Protein AF-A0A936VT73-F1 (afdb_monomer_lite)

Structure (mmCIF, N/CA/C/O backbone):
data_AF-A0A936VT73-F1
#
_entry.id   AF-A0A936VT73-F1
#
loop_
_atom_site.group_PDB
_atom_site.id
_atom_site.type_symbol
_atom_site.label_atom_id
_atom_site.label_alt_id
_atom_site.label_comp_id
_atom_site.label_asym_id
_atom_site.label_entity_id
_atom_site.label_seq_id
_atom_site.pdbx_PDB_ins_code
_atom_site.Cartn_x
_atom_site.Cartn_y
_atom_site.Cartn_z
_atom_site.occupancy
_atom_site.B_iso_or_equiv
_atom_site.auth_seq_id
_atom_site.auth_comp_id
_atom_site.auth_asym_id
_atom_site.auth_atom_id
_atom_site.pdbx_PDB_model_num
ATOM 1 N N . MET A 1 1 ? 10.763 -14.607 -20.721 1.00 57.72 1 MET A N 1
ATOM 2 C CA . MET A 1 1 ? 12.230 -14.726 -20.577 1.00 57.72 1 MET A CA 1
ATOM 3 C C . MET A 1 1 ? 12.830 -13.352 -20.806 1.00 57.72 1 MET A C 1
ATOM 5 O O . MET A 1 1 ? 12.256 -12.619 -21.602 1.00 57.72 1 MET A O 1
ATOM 9 N N . PHE A 1 2 ? 13.929 -13.001 -20.139 1.00 61.59 2 PHE A N 1
ATOM 10 C CA . PHE A 1 2 ? 14.622 -11.723 -20.355 1.00 61.59 2 PHE A CA 1
ATOM 11 C C . PHE A 1 2 ? 16.073 -11.959 -20.780 1.00 61.59 2 PHE A C 1
ATOM 13 O O . PHE A 1 2 ? 16.685 -12.964 -20.411 1.00 61.59 2 PHE A O 1
ATOM 20 N N . LYS A 1 3 ? 16.598 -11.035 -21.589 1.00 67.88 3 LYS A N 1
ATOM 21 C CA . LYS A 1 3 ? 17.998 -10.988 -22.020 1.00 67.88 3 LYS A CA 1
ATOM 22 C C . LYS A 1 3 ? 18.698 -9.927 -21.168 1.00 67.88 3 LYS A C 1
ATOM 24 O O . LYS A 1 3 ? 18.240 -8.788 -21.130 1.00 67.88 3 LYS A O 1
ATOM 29 N N . LYS A 1 4 ? 19.764 -10.296 -20.454 1.00 63.22 4 LYS A N 1
ATOM 30 C CA . LYS A 1 4 ? 20.600 -9.325 -19.728 1.00 63.22 4 LYS A CA 1
ATOM 31 C C . LYS A 1 4 ? 21.400 -8.510 -20.749 1.00 63.22 4 LYS A C 1
ATOM 33 O O . LYS A 1 4 ? 21.842 -9.076 -21.750 1.00 63.22 4 LYS A O 1
ATOM 38 N N . GLU A 1 5 ? 21.602 -7.213 -20.512 1.00 53.78 5 GLU A N 1
ATOM 39 C CA . GLU A 1 5 ? 22.466 -6.406 -21.384 1.00 53.78 5 GLU A CA 1
ATOM 40 C C . GLU A 1 5 ? 23.860 -7.046 -21.490 1.00 53.78 5 GLU A C 1
ATOM 42 O O . GLU A 1 5 ? 24.501 -7.347 -20.483 1.00 53.78 5 GLU A O 1
ATOM 47 N N . GLY A 1 6 ? 24.285 -7.323 -22.728 1.00 67.25 6 GLY A N 1
ATOM 48 C CA . GLY A 1 6 ? 25.561 -7.974 -23.047 1.00 67.25 6 GLY A CA 1
ATOM 49 C C . GLY A 1 6 ? 25.580 -9.511 -23.026 1.00 67.25 6 GLY A C 1
ATOM 50 O O . GLY A 1 6 ? 26.625 -10.085 -23.314 1.00 67.25 6 GLY A O 1
ATOM 51 N N . GLY A 1 7 ? 24.475 -10.200 -22.710 1.00 67.88 7 GLY A N 1
ATOM 52 C CA . GLY A 1 7 ? 24.422 -11.672 -22.698 1.00 67.88 7 GLY A CA 1
ATOM 53 C C . GLY A 1 7 ? 23.554 -12.240 -23.816 1.00 67.88 7 GLY A C 1
ATOM 54 O O . GLY A 1 7 ? 22.422 -11.809 -23.954 1.00 67.88 7 GLY A O 1
ATOM 55 N N . ASP A 1 8 ? 24.028 -13.227 -24.583 1.00 67.19 8 ASP A N 1
ATOM 56 C CA . ASP A 1 8 ? 23.325 -13.762 -25.769 1.00 67.19 8 ASP A CA 1
ATOM 57 C C . ASP A 1 8 ? 22.230 -14.806 -25.507 1.00 67.19 8 ASP A C 1
ATOM 59 O O . ASP A 1 8 ? 21.617 -15.315 -26.445 1.00 67.19 8 ASP A O 1
ATOM 63 N N . GLN A 1 9 ? 21.930 -15.098 -24.242 1.00 71.06 9 GLN A N 1
ATOM 64 C CA . GLN A 1 9 ? 20.944 -16.109 -23.866 1.00 71.06 9 GLN A CA 1
ATOM 65 C C . GLN A 1 9 ? 19.747 -15.505 -23.130 1.00 71.06 9 GLN A C 1
ATOM 67 O O . GLN A 1 9 ? 19.869 -14.600 -22.304 1.00 71.06 9 GLN A O 1
ATOM 72 N N . TYR A 1 10 ? 18.567 -16.034 -23.449 1.00 75.38 10 TYR A N 1
ATOM 73 C CA . TYR A 1 10 ? 17.331 -15.736 -22.741 1.00 75.38 10 TYR A CA 1
ATOM 74 C C . TYR A 1 10 ? 17.271 -16.572 -21.469 1.00 75.38 10 TYR A C 1
ATOM 76 O O . TYR A 1 10 ? 17.308 -17.800 -21.527 1.00 75.38 10 TYR A O 1
ATOM 84 N N . HIS A 1 11 ? 17.127 -15.910 -20.326 1.00 69.62 11 HIS A N 1
ATOM 85 C CA . HIS A 1 11 ? 16.967 -16.594 -19.051 1.00 69.62 11 HIS A CA 1
ATOM 86 C C . HIS A 1 11 ? 15.487 -16.623 -18.636 1.00 69.62 11 HIS A C 1
ATOM 88 O O . HIS A 1 11 ? 14.737 -15.662 -18.887 1.00 69.62 11 HIS A O 1
ATOM 94 N N . PRO A 1 12 ? 15.017 -17.721 -18.012 1.00 66.50 12 PRO A N 1
ATOM 95 C CA . PRO A 1 12 ? 13.717 -17.738 -17.355 1.00 66.50 12 PRO A CA 1
ATOM 96 C C . PRO A 1 12 ? 13.625 -16.612 -16.321 1.00 66.50 12 PRO A C 1
ATOM 98 O O . PRO A 1 12 ? 14.601 -16.315 -15.639 1.00 66.50 12 PRO A O 1
ATOM 101 N N . LEU A 1 13 ? 12.443 -16.003 -16.185 1.00 61.62 13 LEU A N 1
ATOM 102 C CA . LEU A 1 13 ? 12.218 -14.902 -15.234 1.00 61.62 13 LEU A CA 1
ATOM 103 C C . LEU A 1 13 ? 12.640 -15.273 -13.807 1.00 61.62 13 LEU A C 1
ATOM 105 O O . LEU A 1 13 ? 13.193 -14.441 -13.102 1.00 61.62 13 LEU A O 1
ATOM 109 N N . ALA A 1 14 ? 12.463 -16.543 -13.437 1.00 59.41 14 ALA A N 1
ATOM 110 C CA . ALA A 1 14 ? 12.848 -17.095 -12.144 1.00 59.41 14 ALA A CA 1
ATOM 111 C C . ALA A 1 14 ? 14.338 -16.917 -11.789 1.00 59.41 14 ALA A C 1
ATOM 113 O O . ALA A 1 14 ? 14.684 -17.008 -10.619 1.00 59.41 14 ALA A O 1
ATOM 114 N N . TYR A 1 15 ? 15.215 -16.657 -12.766 1.00 56.44 15 TYR A N 1
ATOM 115 C CA . TYR A 1 15 ? 16.635 -16.362 -12.526 1.00 56.44 15 TYR A CA 1
ATOM 116 C C . TYR A 1 15 ? 16.909 -14.892 -12.176 1.00 56.44 15 TYR A C 1
ATOM 118 O O . TYR A 1 15 ? 18.046 -14.532 -11.874 1.00 56.44 15 TYR A O 1
ATOM 126 N N . HIS A 1 16 ? 15.892 -14.037 -12.227 1.00 63.22 16 HIS A N 1
ATOM 127 C CA . HIS A 1 16 ? 15.960 -12.659 -11.762 1.00 63.22 16 HIS A CA 1
ATOM 128 C C . HIS A 1 16 ? 15.501 -12.576 -10.303 1.00 63.22 16 HIS A C 1
ATOM 130 O O . HIS A 1 16 ? 14.729 -13.419 -9.849 1.00 63.22 16 HIS A O 1
ATOM 136 N N . GLY A 1 17 ? 15.984 -11.565 -9.572 1.00 69.69 17 GLY A N 1
ATOM 137 C CA . GLY A 1 17 ? 15.682 -11.395 -8.148 1.00 69.69 17 GLY A CA 1
ATOM 138 C C . GLY A 1 17 ? 14.178 -11.356 -7.850 1.00 69.69 17 GLY A C 1
ATOM 139 O O . GLY A 1 17 ? 13.377 -10.948 -8.696 1.00 69.69 17 GLY A O 1
ATOM 140 N N . ASP A 1 18 ? 13.801 -11.759 -6.634 1.00 72.50 18 ASP A N 1
ATOM 141 C CA . ASP A 1 18 ? 12.403 -11.928 -6.206 1.00 72.50 18 ASP A CA 1
ATOM 142 C C . ASP A 1 18 ? 11.525 -10.697 -6.459 1.00 72.50 18 ASP A C 1
ATOM 144 O O . ASP A 1 18 ? 10.370 -10.840 -6.867 1.00 72.50 18 ASP A O 1
ATOM 148 N N . ALA A 1 19 ? 12.093 -9.494 -6.339 1.00 72.44 19 ALA A N 1
ATOM 149 C CA . ALA A 1 19 ? 11.403 -8.245 -6.639 1.00 72.44 19 ALA A CA 1
ATOM 150 C C . ALA A 1 19 ? 10.871 -8.169 -8.080 1.00 72.44 19 ALA A C 1
ATOM 152 O O . ALA A 1 19 ? 9.719 -7.796 -8.307 1.00 72.44 19 ALA A O 1
ATOM 153 N N . MET A 1 20 ? 11.679 -8.579 -9.060 1.00 77.38 20 MET A N 1
ATOM 154 C CA . MET A 1 20 ? 11.297 -8.533 -10.473 1.00 77.38 20 MET A CA 1
ATOM 155 C C . MET A 1 20 ? 10.206 -9.562 -10.780 1.00 77.38 20 MET A C 1
ATOM 157 O O . MET A 1 20 ? 9.243 -9.272 -11.490 1.00 77.38 20 MET A O 1
ATOM 161 N N . ASN A 1 21 ? 10.317 -10.758 -10.194 1.00 81.31 21 ASN A N 1
ATOM 162 C CA . ASN A 1 21 ? 9.285 -11.785 -10.308 1.00 81.31 21 ASN A CA 1
ATOM 163 C C . ASN A 1 21 ? 7.960 -11.323 -9.693 1.00 81.31 21 ASN A C 1
ATOM 165 O O . ASN A 1 21 ? 6.901 -11.597 -10.256 1.00 81.31 21 ASN A O 1
ATOM 169 N N . LYS A 1 22 ? 8.005 -10.617 -8.559 1.00 82.75 22 LYS A N 1
ATOM 170 C CA . LYS A 1 22 ? 6.818 -10.097 -7.874 1.00 82.75 22 LYS A CA 1
ATOM 171 C C . LYS A 1 22 ? 6.126 -8.993 -8.674 1.00 82.75 22 LYS A C 1
ATOM 173 O O . LYS A 1 22 ? 4.922 -9.093 -8.899 1.00 82.75 22 LYS A O 1
ATOM 178 N N . LEU A 1 23 ? 6.881 -8.023 -9.195 1.00 83.69 23 LEU A N 1
ATOM 179 C CA . LEU A 1 23 ? 6.343 -6.975 -10.070 1.00 83.69 23 LEU A CA 1
ATOM 180 C C . LEU A 1 23 ? 5.612 -7.582 -11.274 1.00 83.69 23 LEU A C 1
ATOM 182 O O . LEU A 1 23 ? 4.463 -7.246 -11.544 1.00 83.69 23 LEU A O 1
ATOM 186 N N . ILE A 1 24 ? 6.250 -8.526 -11.970 1.00 87.19 24 ILE A N 1
ATOM 187 C CA . ILE A 1 24 ? 5.666 -9.141 -13.168 1.00 87.19 24 ILE A CA 1
ATOM 188 C C . ILE A 1 24 ? 4.409 -9.939 -12.823 1.00 87.19 24 ILE A C 1
ATOM 190 O O . ILE A 1 24 ? 3.428 -9.876 -13.562 1.00 87.19 24 ILE A O 1
ATOM 194 N N . LYS A 1 25 ? 4.402 -10.654 -11.691 1.00 88.38 25 LYS A N 1
ATOM 195 C CA . LYS A 1 25 ? 3.199 -11.340 -11.202 1.00 88.38 25 LYS A CA 1
ATOM 196 C C . LYS A 1 25 ? 2.048 -10.361 -10.985 1.00 88.38 25 LYS A C 1
ATOM 198 O O . LYS A 1 25 ? 0.947 -10.647 -11.442 1.00 88.38 25 LYS A O 1
ATOM 203 N N . TYR A 1 26 ? 2.290 -9.218 -10.341 1.00 91.44 26 TYR A N 1
ATOM 204 C CA . TYR A 1 26 ? 1.246 -8.217 -10.115 1.00 91.44 26 TYR A CA 1
ATOM 205 C C . TYR A 1 26 ? 0.749 -7.583 -11.406 1.00 91.44 26 TYR A C 1
ATOM 207 O O . TYR A 1 26 ? -0.460 -7.495 -11.596 1.00 91.44 26 TYR A O 1
ATOM 215 N N . VAL A 1 27 ? 1.648 -7.236 -12.328 1.00 91.69 27 VAL A N 1
ATOM 216 C CA . VAL A 1 27 ? 1.260 -6.731 -13.650 1.00 91.69 27 VAL A CA 1
ATOM 217 C C . VAL A 1 27 ? 0.358 -7.746 -14.352 1.00 91.69 27 VAL A C 1
ATOM 219 O O . VAL A 1 27 ? -0.756 -7.410 -14.737 1.00 91.69 27 VAL A O 1
ATOM 222 N N . LEU A 1 28 ? 0.778 -9.010 -14.455 1.00 92.44 28 LEU A N 1
ATOM 223 C CA . LEU A 1 28 ? -0.029 -10.057 -15.091 1.00 92.44 28 LEU A CA 1
ATOM 224 C C . LEU A 1 28 ? -1.381 -10.266 -14.399 1.00 92.44 28 LEU A C 1
ATOM 226 O O . LEU A 1 28 ? -2.383 -10.490 -15.074 1.00 92.44 28 LEU A O 1
ATOM 230 N N . LEU A 1 29 ? -1.417 -10.184 -13.070 1.00 92.88 29 LEU A N 1
ATOM 231 C CA . LEU A 1 29 ? -2.642 -10.322 -12.294 1.00 92.88 29 LEU A CA 1
ATOM 232 C C . LEU A 1 29 ? -3.624 -9.186 -12.605 1.00 92.88 29 LEU A C 1
ATOM 234 O O . LEU A 1 29 ? -4.760 -9.465 -12.975 1.00 92.88 29 LEU A O 1
ATOM 238 N N . ILE A 1 30 ? -3.163 -7.933 -12.565 1.00 94.19 30 ILE A N 1
ATOM 239 C CA . ILE A 1 30 ? -3.981 -6.752 -12.883 1.00 94.19 30 ILE A CA 1
ATOM 240 C C . ILE A 1 30 ? -4.447 -6.788 -14.347 1.00 94.19 30 ILE A C 1
ATOM 242 O O . ILE A 1 30 ? -5.596 -6.470 -14.643 1.00 94.19 30 ILE A O 1
ATOM 246 N N . PHE A 1 31 ? -3.601 -7.241 -15.278 1.00 93.19 31 PHE A N 1
ATOM 247 C CA . PHE A 1 31 ? -3.984 -7.387 -16.687 1.00 93.19 31 PHE A CA 1
ATOM 248 C C . PHE A 1 31 ? -5.057 -8.456 -16.926 1.00 93.19 31 PHE A C 1
ATOM 250 O O . PHE A 1 31 ? -5.824 -8.333 -17.885 1.00 93.19 31 PHE A O 1
ATOM 257 N N . ASN A 1 32 ? -5.114 -9.483 -16.081 1.00 93.25 32 ASN A N 1
ATOM 258 C CA . ASN A 1 32 ? -6.122 -10.539 -16.152 1.00 93.25 32 ASN A CA 1
ATOM 259 C C . ASN A 1 32 ? -7.414 -10.187 -15.402 1.00 93.25 32 ASN A C 1
ATOM 261 O O . ASN A 1 32 ? -8.426 -10.862 -15.590 1.00 93.25 32 ASN A O 1
ATOM 265 N N . CYS A 1 33 ? -7.405 -9.143 -14.573 1.00 94.06 33 CYS A N 1
ATOM 266 C CA . CYS A 1 33 ? -8.604 -8.646 -13.919 1.00 94.06 33 CYS A CA 1
ATOM 267 C C . CYS A 1 33 ? -9.579 -8.032 -14.936 1.00 94.06 33 CYS A C 1
ATOM 269 O O . CYS A 1 33 ? -9.192 -7.323 -15.874 1.00 94.06 33 CYS A O 1
ATOM 271 N N . GLN A 1 34 ? -10.864 -8.307 -14.717 1.00 93.81 34 GLN A N 1
ATOM 272 C CA . GLN A 1 34 ? -11.956 -7.607 -15.384 1.00 93.81 34 GLN A CA 1
ATOM 273 C C . GLN A 1 34 ? -12.097 -6.190 -14.814 1.00 93.81 34 GLN A C 1
ATOM 275 O O . GLN A 1 34 ? -11.685 -5.918 -13.686 1.00 93.81 34 GLN A O 1
ATOM 280 N N . GLU A 1 35 ? -12.693 -5.301 -15.599 1.00 94.62 35 GLU A N 1
ATOM 281 C CA . GLU A 1 35 ? -13.066 -3.959 -15.152 1.00 94.62 35 GLU A CA 1
ATOM 282 C C . GLU A 1 35 ? -13.961 -4.041 -13.903 1.00 94.62 35 GLU A C 1
ATOM 284 O O . GLU A 1 35 ? -14.885 -4.855 -13.853 1.00 94.62 35 GLU A O 1
ATOM 289 N N . GLY A 1 36 ? -13.666 -3.243 -12.875 1.00 93.69 36 GLY A N 1
ATOM 290 C CA . GLY A 1 36 ? -14.379 -3.264 -11.595 1.00 93.69 36 GLY A CA 1
ATOM 291 C C . GLY A 1 36 ? -13.984 -4.406 -10.649 1.00 93.69 36 GLY A C 1
ATOM 292 O O . GLY A 1 36 ? -14.596 -4.554 -9.591 1.00 93.69 36 GLY A O 1
ATOM 293 N N . ALA A 1 37 ? -12.982 -5.222 -10.991 1.00 96.12 37 ALA A N 1
ATOM 294 C CA . ALA A 1 37 ? -12.491 -6.263 -10.093 1.00 96.12 37 ALA A CA 1
ATOM 295 C C . ALA A 1 37 ? -11.815 -5.678 -8.840 1.00 96.12 37 ALA A C 1
ATOM 297 O O . ALA A 1 37 ? -11.204 -4.607 -8.876 1.00 96.12 37 ALA A O 1
ATOM 298 N N . ILE A 1 38 ? -11.878 -6.446 -7.749 1.00 96.19 38 ILE A N 1
ATOM 299 C CA . ILE A 1 38 ? -11.170 -6.163 -6.499 1.00 96.19 38 ILE A CA 1
ATOM 300 C C . ILE A 1 38 ? -9.955 -7.082 -6.398 1.00 96.19 38 ILE A C 1
ATOM 302 O O . ILE A 1 38 ? -10.078 -8.305 -6.484 1.00 96.19 38 ILE A O 1
ATOM 306 N N . LEU A 1 39 ? -8.789 -6.486 -6.178 1.00 95.75 39 LEU A N 1
ATOM 307 C CA . LEU A 1 39 ? -7.525 -7.176 -5.984 1.00 95.75 39 LEU A CA 1
ATOM 308 C C . LEU A 1 39 ? -7.073 -7.053 -4.523 1.00 95.75 39 LEU A C 1
ATOM 310 O O . LEU A 1 39 ? -6.978 -5.952 -3.996 1.00 95.75 39 LEU A O 1
ATOM 314 N N . LEU A 1 40 ? -6.772 -8.176 -3.871 1.00 95.62 40 LEU A N 1
ATOM 315 C CA . LEU A 1 40 ? -6.282 -8.210 -2.489 1.00 95.62 40 LEU A CA 1
ATOM 316 C C . LEU A 1 40 ? -4.827 -8.684 -2.483 1.00 95.62 40 LEU A C 1
ATOM 318 O O . LEU A 1 40 ? -4.537 -9.789 -2.944 1.00 95.62 40 LEU A O 1
ATOM 322 N N . LEU A 1 41 ? -3.921 -7.846 -1.985 1.00 93.69 41 LEU A N 1
ATOM 323 C CA . LEU A 1 41 ? -2.480 -8.083 -1.977 1.00 93.69 41 LEU A CA 1
ATOM 324 C C . LEU A 1 41 ? -1.974 -8.111 -0.537 1.00 93.69 41 LEU A C 1
ATOM 326 O O . LEU A 1 41 ? -1.970 -7.089 0.143 1.00 93.69 41 LEU A O 1
ATOM 330 N N . ASP A 1 42 ? -1.546 -9.281 -0.076 1.00 94.25 42 ASP A N 1
ATOM 331 C CA . ASP A 1 42 ? -0.968 -9.423 1.259 1.00 94.25 42 ASP A CA 1
ATOM 332 C C . ASP A 1 42 ? 0.546 -9.176 1.225 1.00 94.25 42 ASP A C 1
ATOM 334 O O . ASP A 1 42 ? 1.220 -9.630 0.294 1.00 94.25 42 ASP A O 1
ATOM 338 N N . GLU A 1 43 ? 1.062 -8.439 2.212 1.00 93.25 43 GLU A N 1
ATOM 339 C CA . GLU A 1 43 ? 2.467 -8.022 2.328 1.00 93.25 43 GLU A CA 1
ATOM 340 C C . GLU A 1 43 ? 3.046 -7.575 0.981 1.00 93.25 43 GLU A C 1
ATOM 342 O O . GLU A 1 43 ? 3.973 -8.178 0.408 1.00 93.25 43 GLU A O 1
ATOM 347 N N . ILE A 1 44 ? 2.430 -6.542 0.409 1.00 93.75 44 ILE A N 1
ATOM 348 C CA . ILE A 1 44 ? 2.682 -6.138 -0.973 1.00 93.75 44 ILE A CA 1
ATOM 349 C C . ILE A 1 44 ? 4.167 -5.828 -1.232 1.00 93.75 44 ILE A C 1
ATOM 351 O O . ILE A 1 44 ? 4.678 -6.121 -2.315 1.00 93.75 44 ILE A O 1
ATOM 355 N N . GLU A 1 45 ? 4.878 -5.352 -0.214 1.00 92.19 45 GLU A N 1
ATOM 356 C CA . GLU A 1 45 ? 6.283 -4.963 -0.214 1.00 92.19 45 GLU A CA 1
ATOM 357 C C . GLU A 1 45 ? 7.265 -6.127 -0.051 1.00 92.19 45 GLU A C 1
ATOM 359 O O . GLU A 1 45 ? 8.455 -5.965 -0.315 1.00 92.19 45 GLU A O 1
ATOM 364 N N . ASN A 1 46 ? 6.806 -7.304 0.390 1.00 89.31 46 ASN A N 1
ATOM 365 C CA . ASN A 1 46 ? 7.699 -8.407 0.755 1.00 89.31 46 ASN A CA 1
ATOM 366 C C . ASN A 1 46 ? 8.623 -8.802 -0.420 1.00 89.31 46 ASN A C 1
ATOM 368 O O . ASN A 1 46 ? 8.154 -9.023 -1.540 1.00 89.31 46 ASN A O 1
ATOM 372 N N . GLY A 1 47 ? 9.934 -8.856 -0.180 1.00 85.00 47 GLY A N 1
ATOM 373 C CA . GLY A 1 47 ? 10.958 -9.115 -1.200 1.00 85.00 47 GLY A CA 1
ATOM 374 C C . GLY A 1 47 ? 11.346 -7.911 -2.072 1.00 85.00 47 GLY A C 1
ATOM 375 O O . GLY A 1 47 ? 12.193 -8.064 -2.953 1.00 85.00 47 GLY A O 1
ATOM 376 N N . LEU A 1 48 ? 10.773 -6.722 -1.843 1.00 88.38 48 LEU A N 1
ATOM 377 C CA . LEU A 1 48 ? 11.162 -5.473 -2.506 1.00 88.38 48 LEU A CA 1
ATOM 378 C C . LEU A 1 48 ? 12.128 -4.680 -1.623 1.00 88.38 48 LEU A C 1
ATOM 380 O O . LEU A 1 48 ? 11.830 -4.375 -0.468 1.00 88.38 48 LEU A O 1
ATOM 384 N N . HIS A 1 49 ? 13.275 -4.294 -2.180 1.00 88.81 49 HIS A N 1
ATOM 385 C CA . HIS A 1 49 ? 14.185 -3.370 -1.505 1.00 88.81 49 HIS A CA 1
ATOM 386 C C . HIS A 1 49 ? 13.550 -1.971 -1.419 1.00 88.81 49 HIS A C 1
ATOM 388 O O . HIS A 1 49 ? 12.921 -1.527 -2.376 1.00 88.81 49 HIS A O 1
ATOM 394 N N . TYR A 1 50 ? 13.732 -1.256 -0.305 1.00 87.94 50 TYR A N 1
ATOM 395 C CA . TYR A 1 50 ? 13.048 0.026 -0.051 1.00 87.94 50 TYR A CA 1
ATOM 396 C C . TYR A 1 50 ? 13.257 1.076 -1.152 1.00 87.94 50 TYR A C 1
ATOM 398 O O . TYR A 1 50 ? 12.368 1.868 -1.438 1.00 87.94 50 TYR A O 1
ATOM 406 N N . THR A 1 51 ? 14.405 1.035 -1.832 1.00 89.69 51 THR A N 1
ATOM 407 C CA . THR A 1 51 ? 14.755 1.970 -2.914 1.00 89.69 51 THR A CA 1
ATOM 408 C C . THR A 1 51 ? 13.817 1.912 -4.117 1.00 89.69 51 THR A C 1
ATOM 410 O O . THR A 1 51 ? 13.860 2.822 -4.932 1.00 89.69 51 THR A O 1
ATOM 413 N N . ILE A 1 52 ? 13.025 0.845 -4.270 1.00 90.19 52 ILE A N 1
ATOM 414 C CA . ILE A 1 52 ? 12.070 0.700 -5.379 1.00 90.19 52 ILE A CA 1
ATOM 415 C C . ILE A 1 52 ? 10.615 0.901 -4.949 1.00 90.19 52 ILE A C 1
ATOM 417 O O . ILE A 1 52 ? 9.726 0.772 -5.783 1.00 90.19 52 ILE A O 1
ATOM 421 N N . HIS A 1 53 ? 10.343 1.156 -3.663 1.00 94.12 53 HIS A N 1
ATOM 422 C CA . HIS A 1 53 ? 8.971 1.198 -3.142 1.00 94.12 53 HIS A CA 1
ATOM 423 C C . HIS A 1 53 ? 8.134 2.291 -3.810 1.00 94.12 53 HIS A C 1
ATOM 425 O O . HIS A 1 53 ? 7.035 1.992 -4.260 1.00 94.12 53 HIS A O 1
ATOM 431 N N . GLU A 1 54 ? 8.655 3.511 -3.945 1.00 95.81 54 GLU A N 1
ATOM 432 C CA . GLU A 1 54 ? 7.922 4.633 -4.557 1.00 95.81 54 GLU A CA 1
ATOM 433 C C . GLU A 1 54 ? 7.567 4.353 -6.027 1.00 95.81 54 GLU A C 1
ATOM 435 O O . GLU A 1 54 ? 6.397 4.407 -6.410 1.00 95.81 54 GLU A O 1
ATOM 440 N N . GLU A 1 55 ? 8.553 3.945 -6.835 1.00 92.94 55 GLU A N 1
ATOM 441 C CA . GLU A 1 55 ? 8.341 3.582 -8.245 1.00 92.94 55 GLU A CA 1
ATOM 442 C C . GLU A 1 55 ? 7.345 2.422 -8.385 1.00 92.94 55 GLU A C 1
ATOM 444 O O . GLU A 1 55 ? 6.467 2.436 -9.254 1.00 92.94 55 GLU A O 1
ATOM 449 N N . PHE A 1 56 ? 7.453 1.423 -7.506 1.00 93.44 56 PHE A N 1
ATOM 450 C CA . PHE A 1 56 ? 6.553 0.280 -7.464 1.00 93.44 56 PHE A CA 1
ATOM 451 C C . PHE A 1 56 ? 5.111 0.704 -7.158 1.00 93.44 56 PHE A C 1
ATOM 453 O O . PHE A 1 56 ? 4.198 0.344 -7.902 1.00 93.44 56 PHE A O 1
ATOM 460 N N . ILE A 1 57 ? 4.903 1.482 -6.092 1.00 95.62 57 ILE A N 1
ATOM 461 C CA . ILE A 1 57 ? 3.585 1.953 -5.652 1.00 95.62 57 ILE A CA 1
ATOM 462 C C . ILE A 1 57 ? 2.924 2.758 -6.768 1.00 95.62 57 ILE A C 1
ATOM 464 O O . ILE A 1 57 ? 1.805 2.436 -7.174 1.00 95.62 57 ILE A O 1
ATOM 468 N N . TYR A 1 58 ? 3.633 3.750 -7.312 1.00 95.88 58 TYR A N 1
ATOM 469 C CA . TYR A 1 58 ? 3.110 4.594 -8.382 1.00 95.88 58 TYR A CA 1
ATOM 470 C C . TYR A 1 58 ? 2.733 3.775 -9.625 1.00 95.88 58 TYR A C 1
ATOM 472 O O . TYR A 1 58 ? 1.641 3.935 -10.176 1.00 95.88 58 TYR A O 1
ATOM 480 N N . SER A 1 59 ? 3.588 2.827 -10.025 1.00 93.69 59 SER A N 1
ATOM 481 C CA . SER A 1 59 ? 3.330 1.951 -11.174 1.00 93.69 59 SER A CA 1
ATOM 482 C C . SER A 1 59 ? 2.088 1.079 -10.981 1.00 93.69 59 SER A C 1
ATOM 484 O O . SER A 1 59 ? 1.285 0.937 -11.907 1.00 93.69 59 SER A O 1
ATOM 486 N N . ILE A 1 60 ? 1.903 0.508 -9.787 1.00 94.94 60 ILE A N 1
ATOM 487 C CA . ILE A 1 60 ? 0.734 -0.320 -9.468 1.00 94.94 60 ILE A CA 1
ATOM 488 C C . ILE A 1 60 ? -0.543 0.523 -9.427 1.00 94.94 60 ILE A C 1
ATOM 490 O O . ILE A 1 60 ? -1.528 0.130 -10.049 1.00 94.94 60 ILE A O 1
ATOM 494 N N . ILE A 1 61 ? -0.532 1.690 -8.769 1.00 95.69 61 ILE A N 1
ATOM 495 C CA . ILE A 1 61 ? -1.697 2.590 -8.717 1.00 95.69 61 ILE A CA 1
ATOM 496 C C . ILE A 1 61 ? -2.113 3.001 -10.129 1.00 95.69 61 ILE A C 1
ATOM 498 O O . ILE A 1 61 ? -3.289 2.902 -10.485 1.00 95.69 61 ILE A O 1
ATOM 502 N N . LYS A 1 62 ? -1.150 3.420 -10.956 1.00 95.06 62 LYS A N 1
ATOM 503 C CA . LYS A 1 62 ? -1.409 3.822 -12.338 1.00 95.06 62 LYS A CA 1
ATOM 504 C C . LYS A 1 62 ? -2.030 2.686 -13.147 1.00 95.06 62 LYS A C 1
ATOM 506 O O . LYS A 1 62 ? -3.062 2.891 -13.782 1.00 95.06 62 LYS A O 1
ATOM 511 N N . LEU A 1 63 ? -1.447 1.490 -13.084 1.00 94.88 63 LEU A N 1
ATOM 512 C CA . LEU A 1 63 ? -1.949 0.338 -13.828 1.00 94.88 63 LEU A CA 1
ATOM 513 C C . LEU A 1 63 ? -3.356 -0.076 -13.367 1.00 94.88 63 LEU A C 1
ATOM 515 O O . LEU A 1 63 ? -4.219 -0.363 -14.195 1.00 94.88 63 LEU A O 1
ATOM 519 N N . CYS A 1 64 ? -3.608 -0.078 -12.058 1.00 95.56 64 CYS A N 1
ATOM 520 C CA . CYS A 1 64 ? -4.930 -0.347 -11.497 1.00 95.56 64 CYS A CA 1
ATOM 521 C C . CYS A 1 64 ? -5.964 0.692 -11.955 1.00 95.56 64 CYS A C 1
ATOM 523 O O . CYS A 1 64 ? -7.054 0.310 -12.374 1.00 95.56 64 CYS A O 1
ATOM 525 N N . ASN A 1 65 ? -5.611 1.982 -11.972 1.00 94.44 65 ASN A N 1
ATOM 526 C CA . ASN A 1 65 ? -6.483 3.046 -12.475 1.00 94.44 65 ASN A CA 1
ATOM 527 C C . ASN A 1 65 ? -6.802 2.877 -13.969 1.00 94.44 65 ASN A C 1
ATOM 529 O O . ASN A 1 65 ? -7.965 2.967 -14.356 1.00 94.44 65 ASN A O 1
ATOM 533 N N . GLU A 1 66 ? -5.800 2.584 -14.804 1.00 94.75 66 GLU A N 1
ATOM 534 C CA . GLU A 1 66 ? -5.985 2.337 -16.245 1.00 94.75 66 GLU A CA 1
ATOM 535 C C . GLU A 1 66 ? -6.892 1.131 -16.520 1.00 94.75 66 GLU A C 1
ATOM 537 O O . GLU A 1 66 ? -7.648 1.115 -17.491 1.00 94.75 66 GLU A O 1
ATOM 542 N N . ARG A 1 67 ? -6.831 0.114 -15.656 1.00 95.88 67 ARG A N 1
ATOM 543 C CA . ARG A 1 67 ? -7.638 -1.108 -15.758 1.00 95.88 67 ARG A CA 1
ATOM 544 C C . ARG A 1 67 ? -8.952 -1.046 -14.980 1.00 95.88 67 ARG A C 1
ATOM 546 O O . ARG A 1 67 ? -9.709 -2.012 -15.038 1.00 95.88 67 ARG A O 1
ATOM 553 N N . GLN A 1 68 ? -9.218 0.065 -14.291 1.00 96.00 68 GLN A N 1
ATOM 554 C CA . GLN A 1 68 ? -10.350 0.252 -13.379 1.00 96.00 68 GLN A CA 1
ATOM 555 C C . GLN A 1 68 ? -10.481 -0.908 -12.377 1.00 96.00 68 GLN A C 1
ATOM 557 O O . GLN A 1 68 ? -11.554 -1.473 -12.172 1.00 96.00 68 GLN A O 1
ATOM 562 N N . VAL A 1 69 ? -9.353 -1.290 -11.784 1.00 97.00 69 VAL A N 1
ATOM 563 C CA . VAL A 1 69 ? -9.245 -2.313 -10.742 1.00 97.00 69 VAL A CA 1
ATOM 564 C C . VAL A 1 69 ? -9.030 -1.609 -9.411 1.00 97.00 69 VAL A C 1
ATOM 566 O O . VAL A 1 69 ? -8.119 -0.794 -9.278 1.00 97.00 69 VAL A O 1
ATOM 569 N N . GLN A 1 70 ? -9.836 -1.944 -8.406 1.00 96.38 70 GLN A N 1
ATOM 570 C CA . GLN A 1 70 ? -9.596 -1.489 -7.040 1.00 96.38 70 GLN A CA 1
ATOM 571 C C . GLN A 1 70 ? -8.665 -2.482 -6.355 1.00 96.38 70 GLN A C 1
ATOM 573 O O . GLN A 1 70 ? -8.955 -3.677 -6.334 1.00 96.38 70 GLN A O 1
ATOM 578 N N . PHE A 1 71 ? -7.565 -2.015 -5.769 1.00 95.81 71 PHE A N 1
ATOM 579 C CA . PHE A 1 71 ? -6.694 -2.881 -4.983 1.00 95.81 71 PHE A CA 1
ATOM 580 C C . PHE A 1 71 ? -6.717 -2.502 -3.501 1.00 95.81 71 PHE A C 1
ATOM 582 O O . PHE A 1 71 ? -6.811 -1.331 -3.145 1.00 95.81 71 PHE A O 1
ATOM 589 N N . PHE A 1 72 ? -6.605 -3.515 -2.648 1.00 96.81 72 PHE A N 1
ATOM 590 C CA . PHE A 1 72 ? -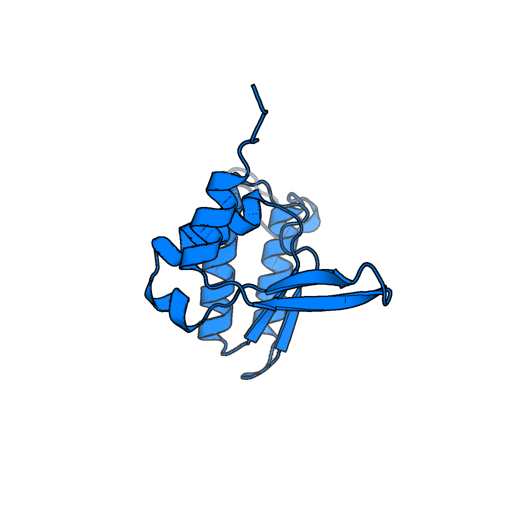6.339 -3.387 -1.222 1.00 96.81 72 PHE A CA 1
ATOM 591 C C . PHE A 1 72 ? -5.027 -4.096 -0.935 1.00 96.81 72 PHE A C 1
ATOM 593 O O . PHE A 1 72 ? -4.832 -5.237 -1.358 1.00 96.81 72 PHE A O 1
ATOM 600 N N . ALA A 1 73 ? -4.138 -3.420 -0.221 1.00 96.38 73 ALA A N 1
ATOM 601 C CA . ALA A 1 73 ? -2.836 -3.953 0.125 1.00 96.38 73 ALA A CA 1
ATOM 602 C C . ALA A 1 73 ? -2.622 -3.904 1.635 1.00 96.38 73 ALA A C 1
ATOM 604 O O . ALA A 1 73 ? -2.973 -2.916 2.280 1.00 96.38 73 ALA A O 1
ATOM 605 N N . THR A 1 74 ? -2.029 -4.957 2.187 1.00 96.75 74 THR A N 1
ATO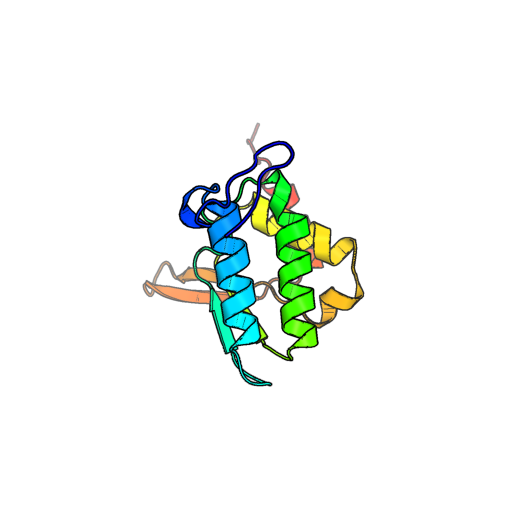M 606 C CA . THR A 1 74 ? -1.514 -4.950 3.556 1.00 96.75 74 THR A CA 1
ATOM 607 C C . THR A 1 74 ? -0.005 -4.732 3.524 1.00 96.75 74 THR A C 1
ATOM 609 O O . THR A 1 74 ? 0.691 -5.126 2.584 1.00 96.75 74 THR A O 1
ATOM 612 N N . THR A 1 75 ? 0.498 -4.079 4.563 1.00 96.06 75 THR A N 1
ATOM 613 C CA . THR A 1 75 ? 1.926 -3.863 4.782 1.00 96.06 75 THR A CA 1
ATOM 614 C C . THR A 1 75 ? 2.187 -3.789 6.279 1.00 96.06 75 THR A C 1
ATOM 616 O O . THR A 1 75 ? 1.334 -3.345 7.053 1.00 96.06 75 THR A O 1
ATOM 619 N N . HIS A 1 76 ? 3.371 -4.231 6.688 1.00 93.00 76 HIS A N 1
ATOM 620 C CA . HIS A 1 76 ? 3.901 -3.996 8.031 1.00 93.00 76 HIS A CA 1
ATOM 621 C C . HIS A 1 76 ? 5.152 -3.101 8.006 1.00 93.00 76 HIS A C 1
ATOM 623 O O . HIS A 1 76 ? 5.699 -2.772 9.062 1.00 93.00 76 HIS A O 1
ATOM 629 N N . SER A 1 77 ? 5.615 -2.705 6.818 1.00 94.31 77 SER A N 1
ATOM 630 C CA . SER A 1 77 ? 6.797 -1.871 6.623 1.00 94.31 77 SER A CA 1
ATOM 631 C C . SER A 1 77 ? 6.470 -0.390 6.782 1.00 94.31 77 SER A C 1
ATOM 633 O O . SER A 1 77 ? 5.672 0.187 6.045 1.00 94.31 77 SER A O 1
ATOM 635 N N . LYS A 1 78 ? 7.165 0.265 7.717 1.00 93.06 78 LYS A N 1
ATOM 636 C CA . LYS A 1 78 ? 7.096 1.725 7.871 1.00 93.06 78 LYS A CA 1
ATOM 637 C C . LYS A 1 78 ? 7.666 2.439 6.649 1.00 93.06 78 LYS A C 1
ATOM 639 O O . LYS A 1 78 ? 7.148 3.479 6.264 1.00 93.06 78 LYS A O 1
ATOM 644 N N . GLU A 1 79 ? 8.709 1.874 6.048 1.00 94.25 79 GLU A N 1
ATOM 645 C CA . GLU A 1 79 ? 9.353 2.385 4.839 1.00 94.25 79 GLU A CA 1
ATOM 646 C C . GLU A 1 79 ? 8.378 2.382 3.661 1.00 94.25 79 GLU A C 1
ATOM 648 O O . GLU A 1 79 ? 8.296 3.373 2.943 1.00 94.25 79 GLU A O 1
ATOM 653 N N . PHE A 1 80 ? 7.580 1.322 3.515 1.00 96.06 80 PHE A N 1
ATOM 654 C CA . PHE A 1 80 ? 6.573 1.243 2.462 1.00 96.06 80 PHE A CA 1
ATOM 655 C C . PHE A 1 80 ? 5.433 2.248 2.670 1.00 96.06 80 PHE A C 1
ATOM 657 O O . PHE A 1 80 ? 5.003 2.895 1.718 1.00 96.06 80 PHE A O 1
ATOM 664 N N . ILE A 1 81 ? 4.971 2.438 3.914 1.00 96.38 81 ILE A N 1
ATOM 665 C CA . ILE A 1 81 ? 3.957 3.458 4.237 1.00 96.38 81 ILE A CA 1
ATOM 666 C C . ILE A 1 81 ? 4.514 4.868 3.980 1.00 96.38 81 ILE A C 1
ATOM 668 O O . ILE A 1 81 ? 3.808 5.711 3.434 1.00 96.38 81 ILE A O 1
ATOM 672 N N . GLN A 1 82 ? 5.781 5.128 4.318 1.00 95.56 82 GLN A N 1
ATOM 673 C CA . GLN A 1 82 ? 6.427 6.408 4.016 1.00 95.56 82 GLN A CA 1
ATOM 674 C C . GLN A 1 82 ? 6.545 6.637 2.505 1.00 95.56 82 GLN A C 1
ATOM 676 O O . GLN A 1 82 ? 6.201 7.715 2.031 1.00 95.56 82 GLN A O 1
ATOM 681 N N . ALA A 1 83 ? 6.978 5.626 1.749 1.00 96.69 83 ALA A N 1
ATOM 682 C CA . ALA A 1 83 ? 7.036 5.683 0.291 1.00 96.69 83 ALA A CA 1
ATOM 683 C C . ALA A 1 83 ? 5.651 5.936 -0.323 1.00 96.69 83 ALA A C 1
ATOM 685 O O . ALA A 1 83 ? 5.525 6.713 -1.263 1.00 96.69 83 ALA A O 1
ATOM 686 N N . PHE A 1 84 ? 4.598 5.330 0.230 1.00 97.12 84 PHE A N 1
ATOM 687 C CA . PHE A 1 84 ? 3.224 5.590 -0.191 1.00 97.12 84 PHE A CA 1
ATOM 688 C C . PHE A 1 84 ? 2.835 7.059 -0.002 1.00 97.12 84 PHE A C 1
ATOM 690 O O . PHE A 1 84 ? 2.338 7.663 -0.945 1.00 97.12 84 PHE A O 1
ATOM 697 N N . ILE A 1 85 ? 3.118 7.660 1.158 1.00 96.06 85 ILE A N 1
ATOM 698 C CA . ILE A 1 85 ? 2.849 9.090 1.388 1.00 96.06 85 ILE A CA 1
ATOM 699 C C . ILE A 1 85 ? 3.649 9.965 0.426 1.00 96.06 85 ILE A C 1
ATOM 701 O O . ILE A 1 85 ? 3.084 10.887 -0.152 1.00 96.06 85 ILE A O 1
ATOM 705 N N . ASN A 1 86 ? 4.930 9.657 0.209 1.00 96.38 86 ASN A N 1
ATOM 706 C CA . ASN A 1 86 ? 5.763 10.397 -0.739 1.00 96.38 86 ASN A CA 1
ATOM 707 C C . ASN A 1 86 ? 5.136 10.386 -2.144 1.00 96.38 86 ASN A C 1
ATOM 709 O O . ASN A 1 86 ? 4.996 11.439 -2.756 1.00 96.38 86 ASN A O 1
ATOM 713 N N . VAL A 1 87 ? 4.661 9.223 -2.611 1.00 97.31 87 VAL A N 1
ATOM 714 C CA . VAL A 1 87 ? 3.968 9.101 -3.905 1.00 97.31 87 VAL A CA 1
ATOM 715 C C . VAL A 1 87 ? 2.684 9.932 -3.950 1.00 97.31 87 VAL A C 1
ATOM 717 O O . VAL A 1 87 ? 2.415 10.550 -4.974 1.00 97.31 87 VAL A O 1
ATOM 720 N N . ILE A 1 88 ? 1.892 9.970 -2.874 1.00 96.38 88 ILE A N 1
ATOM 721 C CA . ILE A 1 88 ? 0.683 10.811 -2.821 1.00 96.38 88 ILE A CA 1
ATOM 722 C C . ILE A 1 88 ? 1.043 12.303 -2.841 1.00 96.38 88 ILE A C 1
ATOM 724 O O . ILE A 1 88 ? 0.400 13.071 -3.551 1.00 96.38 88 ILE A O 1
ATOM 728 N N . ASN A 1 89 ? 2.089 12.710 -2.123 1.00 95.12 89 ASN A N 1
ATOM 729 C CA . ASN A 1 89 ? 2.546 14.100 -2.089 1.00 95.12 89 ASN A CA 1
ATOM 730 C C . ASN A 1 89 ? 3.096 14.562 -3.451 1.00 95.12 89 ASN A C 1
ATOM 732 O O . ASN A 1 89 ? 2.845 15.697 -3.859 1.00 95.12 89 ASN A O 1
ATOM 736 N N . ASP A 1 90 ? 3.794 13.683 -4.173 1.00 97.06 90 ASP A N 1
ATOM 737 C CA . ASP A 1 90 ? 4.288 13.951 -5.530 1.00 97.06 90 ASP A CA 1
ATOM 738 C C . ASP A 1 90 ? 3.164 13.938 -6.587 1.00 97.06 90 ASP A C 1
ATOM 740 O O . ASP A 1 90 ? 3.297 14.559 -7.646 1.00 97.06 90 ASP A O 1
ATOM 744 N N . HIS A 1 91 ? 2.043 13.268 -6.291 1.00 96.56 91 HIS A N 1
ATOM 745 C CA . HIS A 1 91 ? 0.882 13.101 -7.170 1.00 96.56 91 HIS A CA 1
ATOM 746 C C . HIS A 1 91 ? -0.446 13.387 -6.438 1.00 96.56 91 HIS A C 1
ATOM 748 O O . HIS A 1 91 ? -1.208 12.453 -6.152 1.00 96.56 91 HIS A O 1
ATOM 754 N N . PRO A 1 92 ? -0.772 14.664 -6.147 1.00 94.25 92 PRO A N 1
ATOM 755 C CA . PRO A 1 92 ? -1.941 15.030 -5.338 1.00 94.25 92 PRO A CA 1
ATOM 756 C C . PRO A 1 92 ? -3.284 14.523 -5.886 1.00 94.25 92 PRO A C 1
ATOM 758 O O . PRO A 1 92 ? -4.227 14.296 -5.134 1.00 94.25 92 PRO A O 1
ATOM 761 N N . GLU A 1 93 ? -3.391 14.277 -7.195 1.00 94.50 93 GLU A N 1
ATOM 762 C CA . GLU A 1 93 ? -4.578 13.679 -7.817 1.00 94.50 93 GLU A CA 1
ATOM 763 C C . GLU A 1 93 ? -4.892 12.252 -7.331 1.00 94.50 93 GLU A C 1
ATOM 765 O O . GLU A 1 93 ? -5.988 11.735 -7.575 1.00 94.50 93 GLU A O 1
ATOM 770 N N . LEU A 1 94 ? -3.927 11.588 -6.689 1.00 95.12 94 LEU A N 1
ATOM 771 C CA . LEU A 1 94 ? -4.092 10.262 -6.103 1.00 95.12 94 LEU A CA 1
ATOM 772 C C . LEU A 1 94 ? -4.678 10.315 -4.692 1.00 95.12 94 LEU A C 1
ATOM 774 O O . LEU A 1 94 ? -5.214 9.299 -4.248 1.00 95.12 94 LEU A O 1
ATOM 778 N N . GLU A 1 95 ? -4.613 11.459 -4.006 1.00 93.50 95 GLU A N 1
ATOM 779 C CA . GLU A 1 95 ? -5.075 11.609 -2.622 1.00 93.50 95 GLU A CA 1
ATOM 780 C C . GLU A 1 95 ? -6.562 11.253 -2.495 1.00 93.50 95 GLU A C 1
ATOM 782 O O . GLU A 1 95 ? -6.935 10.401 -1.691 1.00 93.50 95 GLU A O 1
ATOM 787 N N . GLU A 1 96 ? -7.407 11.788 -3.383 1.00 92.31 96 GLU A N 1
ATOM 788 C CA . GLU A 1 96 ? -8.855 11.521 -3.400 1.00 92.31 96 GLU A CA 1
ATOM 789 C C . GLU A 1 96 ? -9.211 10.059 -3.724 1.00 92.31 96 GLU A C 1
ATOM 791 O O . GLU A 1 96 ? -10.332 9.609 -3.477 1.00 92.31 96 GLU A O 1
ATOM 796 N N . LYS A 1 97 ? -8.270 9.307 -4.305 1.00 93.81 97 LYS A N 1
ATOM 797 C CA . LYS A 1 97 ? -8.451 7.910 -4.732 1.00 93.81 97 LYS A CA 1
ATOM 798 C C . LYS A 1 97 ? -7.796 6.911 -3.786 1.00 93.81 97 LYS A C 1
ATOM 800 O O . LYS A 1 97 ? -7.839 5.709 -4.052 1.00 93.81 97 LYS A O 1
ATOM 805 N N . SER A 1 98 ? -7.192 7.393 -2.706 1.00 95.38 98 SER A N 1
ATOM 806 C CA . SER A 1 98 ? -6.369 6.590 -1.815 1.00 95.38 98 SER A CA 1
ATOM 807 C C . SER A 1 98 ? -6.866 6.689 -0.379 1.00 95.38 98 SER A C 1
ATOM 809 O O . SER A 1 98 ? -7.385 7.709 0.060 1.00 95.38 98 SER A O 1
ATOM 811 N N . ALA A 1 99 ? -6.714 5.605 0.376 1.00 95.88 99 ALA A N 1
ATOM 812 C CA . ALA A 1 99 ? -7.095 5.563 1.779 1.00 95.88 99 ALA A CA 1
ATOM 813 C C . ALA A 1 99 ? -6.132 4.673 2.559 1.00 95.88 99 ALA A C 1
ATOM 815 O O . ALA A 1 99 ? -5.649 3.663 2.044 1.00 95.88 99 ALA A O 1
ATOM 816 N N . TYR A 1 100 ? -5.893 5.033 3.818 1.00 96.69 100 TYR A N 1
ATOM 817 C CA . TYR A 1 100 ? -5.084 4.248 4.737 1.00 96.69 100 TYR A CA 1
ATOM 818 C C . TYR A 1 100 ? -5.910 3.824 5.950 1.00 96.69 100 TYR A C 1
ATOM 820 O O . TYR A 1 100 ? -6.574 4.639 6.601 1.00 96.69 100 TYR A O 1
ATOM 828 N N . PHE A 1 101 ? -5.822 2.537 6.279 1.00 96.50 101 PHE A N 1
ATOM 829 C CA . PHE A 1 101 ? -6.472 1.946 7.439 1.00 96.50 101 PHE A CA 1
ATOM 830 C C . PHE A 1 101 ? -5.432 1.256 8.314 1.00 96.50 101 PHE A C 1
ATOM 832 O O . PHE A 1 101 ? -4.676 0.408 7.847 1.00 96.50 101 PHE A O 1
ATOM 839 N N . GLU A 1 102 ? -5.421 1.584 9.602 1.00 95.00 102 GLU A N 1
ATOM 840 C CA . GLU A 1 102 ? -4.617 0.872 10.590 1.00 95.00 102 GLU A CA 1
ATOM 841 C C . GLU A 1 102 ? -5.462 -0.221 11.237 1.00 95.00 102 GLU A C 1
ATOM 843 O O . GLU A 1 102 ? -6.504 0.058 11.835 1.00 95.00 102 GLU A O 1
ATOM 848 N N . MET A 1 103 ? -5.013 -1.469 11.120 1.00 94.12 103 MET A N 1
ATOM 849 C CA . MET A 1 103 ? -5.679 -2.616 11.726 1.00 94.12 103 MET A CA 1
ATOM 850 C C . MET A 1 103 ? -4.983 -3.017 13.026 1.00 94.12 103 MET A C 1
ATOM 852 O O . MET A 1 103 ? -3.768 -3.198 13.065 1.00 94.12 103 MET A O 1
ATOM 856 N N . ALA A 1 104 ? -5.757 -3.193 14.095 1.00 93.31 104 ALA A N 1
ATOM 857 C CA . ALA A 1 104 ? -5.259 -3.611 15.403 1.00 93.31 104 ALA A CA 1
ATOM 858 C C . ALA A 1 104 ? -6.241 -4.573 16.083 1.00 93.31 104 ALA A C 1
ATOM 860 O O . ALA A 1 104 ? -7.409 -4.655 15.711 1.00 93.31 104 ALA A O 1
ATOM 861 N N . LYS A 1 105 ? -5.786 -5.306 17.106 1.00 94.69 105 LYS A N 1
ATOM 862 C CA . LYS A 1 105 ? -6.683 -6.086 17.972 1.00 94.69 105 LYS A CA 1
ATOM 863 C C . LYS A 1 105 ? -7.118 -5.244 19.162 1.00 94.69 105 LYS A C 1
ATOM 865 O O . LYS A 1 105 ? -6.282 -4.679 19.866 1.00 94.69 105 LYS A O 1
ATOM 870 N N . HIS A 1 106 ? -8.418 -5.196 19.419 1.00 93.62 106 HIS A N 1
ATOM 871 C CA . HIS A 1 106 ? -8.951 -4.522 20.590 1.00 93.62 106 HIS A CA 1
ATOM 872 C C . HIS A 1 106 ? -8.581 -5.293 21.868 1.00 93.62 106 HIS A C 1
ATOM 874 O O . HIS A 1 106 ? -8.928 -6.463 22.026 1.00 93.62 106 HIS A O 1
ATOM 880 N N . TYR A 1 107 ? -7.900 -4.626 22.806 1.00 89.62 107 TYR A N 1
ATOM 881 C CA . TYR A 1 107 ? -7.265 -5.267 23.968 1.00 89.62 107 TYR A CA 1
ATOM 882 C C . TYR A 1 107 ? -8.225 -6.008 24.913 1.00 89.62 107 TYR A C 1
ATOM 884 O O . TYR A 1 107 ? -7.788 -6.890 25.647 1.00 8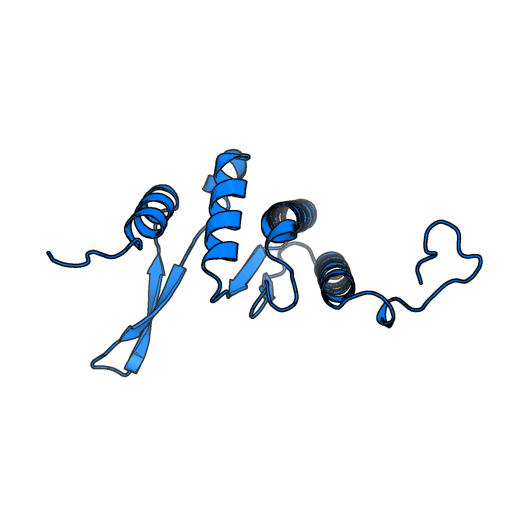9.62 107 TYR A O 1
ATOM 892 N N . LYS A 1 108 ? -9.520 -5.657 24.922 1.00 93.00 108 LYS A N 1
ATOM 893 C CA . LYS A 1 108 ? -10.527 -6.327 25.768 1.00 93.00 108 LYS A CA 1
ATOM 894 C C . LYS A 1 108 ? -11.287 -7.429 25.047 1.00 93.00 108 LYS A C 1
ATOM 896 O O . LYS A 1 108 ? -11.624 -8.428 25.668 1.00 93.00 108 LYS A O 1
ATOM 901 N N . THR A 1 109 ? -11.620 -7.217 23.776 1.00 94.44 109 THR A N 1
ATOM 902 C CA . THR A 1 109 ? -12.550 -8.092 23.040 1.00 94.44 109 THR A CA 1
ATOM 903 C C . THR A 1 109 ? -11.826 -9.063 22.114 1.00 94.44 109 THR A C 1
ATOM 905 O O . THR A 1 109 ? -12.439 -10.016 21.651 1.00 94.44 109 THR A O 1
ATOM 908 N N . ASN A 1 110 ? -10.524 -8.861 21.866 1.00 91.81 110 ASN A N 1
ATOM 909 C CA . ASN A 1 110 ? -9.719 -9.572 20.865 1.00 91.81 110 ASN A CA 1
ATOM 910 C C . ASN A 1 110 ? -10.237 -9.456 19.421 1.0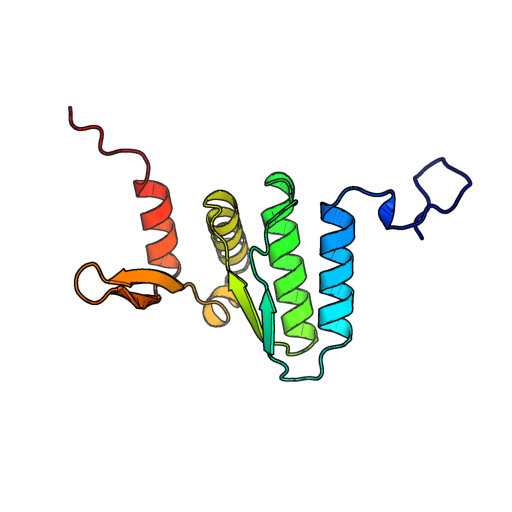0 91.81 110 ASN A C 1
ATOM 912 O O . ASN A 1 110 ? -9.715 -10.121 18.525 1.00 91.81 110 ASN A O 1
ATOM 916 N N . GLU A 1 111 ? -11.220 -8.593 19.177 1.00 94.62 111 GLU A N 1
ATOM 917 C CA . GLU A 1 111 ? -11.749 -8.313 17.848 1.00 94.62 111 GLU A CA 1
ATOM 918 C C . GLU A 1 111 ? -10.767 -7.457 17.049 1.00 94.62 111 GLU A C 1
ATOM 920 O O . GLU A 1 111 ? -10.021 -6.646 17.607 1.00 94.62 111 GLU A O 1
ATOM 925 N N . ILE A 1 112 ? -10.770 -7.635 15.730 1.00 93.62 112 ILE A N 1
ATOM 926 C CA . ILE A 1 112 ? -9.999 -6.793 14.819 1.00 93.62 112 ILE A CA 1
ATOM 927 C C . ILE A 1 112 ? -10.765 -5.485 14.627 1.00 93.62 112 ILE A C 1
ATOM 929 O O . ILE A 1 112 ? -11.928 -5.492 14.231 1.00 93.62 112 ILE A O 1
ATOM 933 N N . ILE A 1 113 ? -10.092 -4.372 14.891 1.00 94.69 113 ILE A N 1
ATOM 934 C CA . ILE A 1 113 ? -10.564 -3.019 14.605 1.00 94.69 113 ILE A CA 1
ATOM 935 C C . ILE A 1 113 ? -9.741 -2.436 13.460 1.00 94.69 113 ILE A C 1
ATOM 937 O O . ILE A 1 113 ? -8.545 -2.709 13.356 1.00 94.69 113 ILE A O 1
ATOM 941 N N . ALA A 1 114 ? -10.383 -1.635 12.614 1.00 94.44 114 ALA A N 1
ATOM 942 C CA . ALA A 1 114 ? -9.738 -0.890 11.542 1.00 94.44 114 ALA A CA 1
ATOM 943 C C . ALA A 1 114 ? -10.064 0.596 11.708 1.00 94.44 114 ALA A C 1
ATOM 945 O O . ALA A 1 114 ? -11.234 0.978 11.743 1.00 94.44 114 ALA A O 1
ATOM 946 N N . SER A 1 115 ? -9.029 1.422 11.816 1.00 93.75 115 SER A N 1
ATOM 947 C CA . SER A 1 115 ? -9.151 2.870 11.971 1.00 93.75 115 SER A CA 1
ATOM 948 C C . SER A 1 115 ? -8.708 3.553 10.687 1.00 93.75 115 SER A C 1
ATOM 950 O O . SER A 1 115 ? -7.557 3.403 10.279 1.00 93.75 115 SER A O 1
ATOM 952 N N . SER A 1 116 ? -9.605 4.314 10.059 1.00 95.06 116 SER A N 1
ATOM 953 C CA . SER A 1 116 ? -9.245 5.187 8.938 1.00 95.06 116 SER A CA 1
ATOM 954 C C . SER A 1 116 ? -8.396 6.341 9.458 1.00 95.06 116 SER A C 1
ATOM 956 O O . SER A 1 116 ? -8.813 7.031 10.391 1.00 95.06 116 SER A O 1
ATOM 958 N N . ILE A 1 117 ? -7.231 6.565 8.856 1.00 94.00 117 ILE A N 1
ATOM 959 C CA . ILE A 1 117 ? -6.365 7.702 9.184 1.00 94.00 117 ILE A CA 1
ATOM 960 C C . ILE A 1 117 ? -6.276 8.587 7.9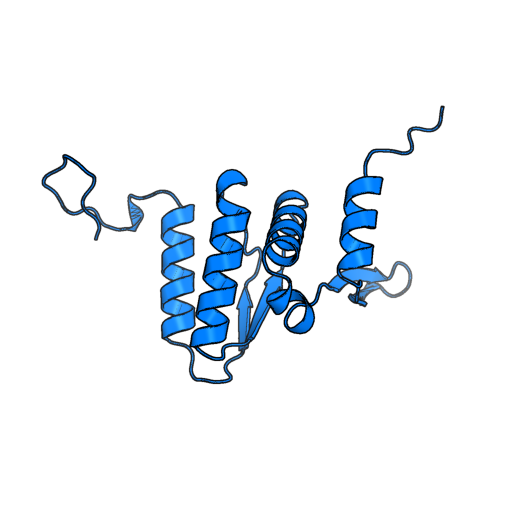37 1.00 94.00 117 ILE A C 1
ATOM 962 O O . ILE A 1 117 ? -5.865 8.085 6.889 1.00 94.00 117 ILE A O 1
ATOM 966 N N . PRO A 1 118 ? -6.672 9.870 8.026 1.00 93.69 118 PRO A N 1
ATOM 967 C CA . PRO A 1 118 ? -6.458 10.842 6.955 1.00 93.69 118 PRO A CA 1
ATOM 968 C C . PRO A 1 118 ? -4.984 10.902 6.527 1.00 93.69 118 PRO A C 1
ATOM 970 O O . PRO A 1 118 ? -4.093 10.774 7.370 1.00 93.69 118 PRO A O 1
ATOM 973 N N . LEU A 1 119 ? -4.719 11.053 5.226 1.00 92.06 119 LEU A N 1
ATOM 974 C CA . LEU A 1 119 ? -3.360 10.950 4.679 1.00 92.06 119 LEU A CA 1
ATOM 975 C C . LEU A 1 119 ? -2.439 12.078 5.179 1.00 92.06 119 LEU A C 1
ATOM 977 O O . LEU A 1 119 ? -1.288 11.814 5.525 1.00 92.06 119 LEU A O 1
ATOM 981 N N . ASP A 1 120 ? -2.975 13.285 5.356 1.00 89.31 120 ASP A N 1
ATOM 982 C CA . ASP A 1 120 ? -2.299 14.426 5.988 1.00 89.31 120 ASP A CA 1
ATOM 983 C C . ASP A 1 120 ? -1.881 14.139 7.447 1.00 89.31 120 ASP A C 1
ATOM 985 O O . ASP A 1 120 ? -0.758 14.421 7.874 1.00 89.31 120 ASP A O 1
ATOM 989 N N . ALA A 1 121 ? -2.760 13.508 8.227 1.00 90.12 121 ALA A N 1
ATOM 990 C CA . ALA A 1 121 ? -2.477 13.104 9.600 1.00 90.12 121 ALA A CA 1
ATOM 991 C C . ALA A 1 121 ? -1.485 11.930 9.674 1.00 90.12 121 ALA A C 1
ATOM 993 O O . ALA A 1 121 ? -0.734 11.808 10.651 1.00 90.12 121 ALA A O 1
ATOM 994 N N . LEU A 1 122 ? -1.470 11.058 8.662 1.00 89.12 122 LEU A N 1
ATOM 995 C CA . LEU A 1 122 ? -0.565 9.914 8.598 1.00 89.12 122 LEU A CA 1
ATOM 996 C C . LEU A 1 122 ? 0.898 10.363 8.489 1.00 89.12 122 LEU A C 1
ATOM 998 O O . LEU 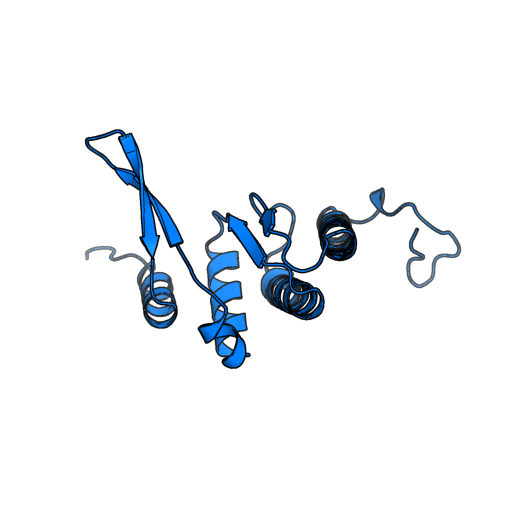A 1 122 ? 1.749 9.808 9.187 1.00 89.12 122 LEU A O 1
ATOM 1002 N N . GLU A 1 123 ? 1.185 11.395 7.694 1.00 85.25 123 GLU A N 1
ATOM 1003 C CA . GLU A 1 123 ? 2.537 11.953 7.544 1.00 85.25 123 GLU A CA 1
ATOM 1004 C C . GLU A 1 123 ? 3.081 12.474 8.885 1.00 85.25 123 GLU A C 1
ATOM 1006 O O . GLU A 1 123 ? 4.191 12.138 9.321 1.00 85.25 123 GLU A O 1
ATOM 1011 N N . ILE A 1 124 ? 2.244 13.213 9.618 1.00 85.50 124 ILE A N 1
ATOM 1012 C CA . ILE A 1 124 ? 2.563 13.700 10.964 1.00 85.50 124 ILE A CA 1
ATOM 1013 C C . ILE A 1 124 ? 2.833 12.519 11.906 1.00 85.50 124 ILE A C 1
ATOM 1015 O O . ILE A 1 124 ? 3.828 12.512 12.634 1.00 85.50 124 ILE A O 1
ATOM 1019 N N . LYS A 1 125 ? 1.994 11.480 11.870 1.00 87.44 125 LYS A N 1
ATOM 1020 C CA . LYS A 1 125 ? 2.146 10.294 12.724 1.00 87.44 125 LYS A CA 1
ATOM 1021 C C . LYS A 1 125 ? 3.441 9.521 12.442 1.00 87.44 125 LYS A C 1
ATOM 1023 O O . LYS A 1 125 ? 4.070 9.033 13.386 1.00 87.44 125 LYS A O 1
ATOM 1028 N N . LEU A 1 126 ? 3.864 9.405 11.180 1.00 85.06 126 LEU A N 1
ATOM 1029 C CA . LEU A 1 126 ? 5.129 8.747 10.829 1.00 85.06 126 LEU A CA 1
ATOM 1030 C C . LEU A 1 126 ? 6.342 9.536 11.336 1.00 85.06 126 LEU A C 1
ATOM 1032 O O . LEU A 1 126 ? 7.263 8.940 11.900 1.00 85.06 126 LEU A O 1
ATOM 1036 N N . SER A 1 127 ? 6.319 10.867 11.217 1.00 77.81 127 SER A N 1
ATOM 1037 C CA . SER A 1 127 ? 7.419 11.732 11.670 1.00 77.81 127 SER A CA 1
ATOM 1038 C C . SER A 1 127 ? 7.588 11.762 13.200 1.00 77.81 127 SER A C 1
ATOM 1040 O O . SER A 1 127 ? 8.715 11.776 13.703 1.00 77.81 127 SER A O 1
ATOM 1042 N N . GLN A 1 128 ? 6.486 11.688 13.955 1.00 70.44 128 GLN A N 1
ATOM 1043 C CA . GLN A 1 128 ? 6.476 11.690 15.426 1.00 70.44 128 GLN A CA 1
ATOM 1044 C C . GLN A 1 128 ? 6.921 10.363 16.059 1.00 70.44 128 GLN A C 1
ATOM 1046 O O . GLN A 1 128 ? 7.179 10.299 17.260 1.00 70.44 128 GLN A O 1
ATOM 1051 N N . ASN A 1 129 ? 7.077 9.298 15.269 1.00 58.03 129 ASN A N 1
ATOM 1052 C CA . ASN A 1 129 ? 7.542 8.000 15.760 1.00 58.03 129 ASN A CA 1
ATOM 1053 C C . ASN A 1 129 ? 9.068 7.958 16.030 1.00 58.03 129 ASN A C 1
ATOM 1055 O O . ASN A 1 129 ? 9.623 6.903 16.345 1.00 58.03 129 ASN A O 1
ATOM 1059 N N . LYS A 1 130 ? 9.764 9.105 15.946 1.00 48.50 130 LYS A N 1
ATOM 1060 C CA . LYS A 1 130 ? 11.076 9.308 16.577 1.00 48.50 130 LYS A CA 1
ATOM 1061 C C . LYS A 1 130 ? 10.869 9.536 18.074 1.00 48.50 130 LYS A C 1
ATOM 1063 O O . LYS A 1 130 ? 10.494 10.620 18.492 1.00 48.50 130 LYS A O 1
ATOM 1068 N N . SER A 1 131 ? 11.092 8.470 18.843 1.00 38.25 131 SER A N 1
ATOM 1069 C CA . SER A 1 131 ? 11.025 8.362 20.306 1.00 38.25 131 SER A CA 1
ATOM 1070 C C . SER A 1 131 ? 10.813 9.672 21.083 1.00 38.25 131 SER A C 1
ATOM 1072 O O . SER A 1 131 ? 11.737 10.479 21.199 1.00 38.25 131 SER A O 1
ATOM 1074 N N . PHE A 1 132 ? 9.697 9.775 21.806 1.00 38.12 132 PHE A N 1
ATOM 1075 C CA . PHE A 1 132 ? 9.768 10.357 23.146 1.00 38.12 132 PHE A CA 1
ATOM 1076 C C . PHE A 1 132 ? 10.622 9.407 24.002 1.00 38.12 132 PHE A C 1
ATOM 1078 O O . PHE A 1 132 ? 10.120 8.535 24.707 1.00 38.12 132 PHE A O 1
ATOM 1085 N N . ARG A 1 133 ? 11.949 9.528 23.883 1.00 42.69 133 ARG A N 1
ATOM 1086 C CA . ARG A 1 133 ? 12.825 9.233 25.011 1.00 42.69 133 ARG A CA 1
ATOM 1087 C C . ARG A 1 133 ? 12.560 10.370 25.982 1.00 42.69 133 ARG A C 1
ATOM 1089 O O . ARG A 1 133 ? 12.931 11.503 25.701 1.00 42.69 133 ARG A O 1
ATOM 1096 N N . GLY A 1 134 ? 11.825 10.065 27.045 1.00 47.94 134 GLY A N 1
ATOM 1097 C CA . GLY A 1 134 ? 11.796 10.930 28.210 1.00 47.94 134 GLY A CA 1
ATOM 1098 C C . GLY A 1 134 ? 13.216 11.024 28.751 1.00 47.94 134 GLY A C 1
ATOM 1099 O O . GLY A 1 134 ? 13.724 10.053 29.309 1.00 47.94 134 GLY A O 1
ATOM 1100 N N . GLU A 1 135 ? 13.847 12.163 28.508 1.00 39.75 135 GLU A N 1
ATOM 1101 C CA . GLU A 1 135 ? 14.661 12.826 29.521 1.00 39.75 135 GLU A CA 1
ATOM 1102 C C . GLU A 1 135 ? 13.812 13.937 30.141 1.00 39.75 135 GLU A C 1
ATOM 1104 O O . GLU A 1 135 ? 13.023 14.559 29.387 1.00 39.75 135 GLU A O 1
#

Foldseek 3Di:
DDDDVPHPDDDDQVVDFPVSVLLVVLLVVLVPDAAAAEAEEEQSCPRPDLVCLLVSLLVNVVSCVVRNYHYDYDHPDLSNLVSVLVNCVVPVVCLVVDWDWDWDQDPPPRDIDIDTDRSVRVNVVSVVVPDPPPD

Radius of gyration: 17.92 Å; chains: 1; bounding box: 40×33×55 Å

pLDDT: mean 86.46, std 14.42, range [38.12, 97.31]

Sequence (135 aa):
MFKKEGGDQYHPLAYHGDAMNKLIKYVLLIFNCQEGAILLLDEIENGLHYTIHEEFIYSIIKLCNERQVQFFATTHSKEFIQAFINVINDHPELEEKSAYFEMAKHYKTNEIIASSIPLDALEIKLSQNKSFRGE

Secondary structure (DSSP, 8-state):
-EEPTT--SEEPGGGS-HHHHHHHHHHHHHHHSPTT-EEEESSTTTT--GGGHHHHHHHHHHHHHHHT-EEEE----HHHHHHHHHHHHH-GGGGGG--EEEEEE-TTT--EEEEEE-HHHHHHHHHTTS-----